Protein AF-A0A2G9MMT2-F1 (afdb_monomer_lite)

Secondary structure (DSSP, 8-state):
---HHHHHHHS-HHHHHHGGG--TT--HHHHHHHHT--HHHHHHHHHHHHHTTS------------------

Structure (mmCIF, N/CA/C/O backbone):
data_AF-A0A2G9MMT2-F1
#
_entry.id   AF-A0A2G9MMT2-F1
#
loop_
_atom_site.group_PDB
_atom_site.id
_atom_site.type_symbol
_atom_site.label_atom_id
_atom_site.label_alt_id
_atom_site.label_comp_id
_atom_site.label_asym_id
_atom_site.label_entity_id
_atom_site.label_seq_id
_atom_site.pdbx_PDB_ins_code
_atom_site.Cartn_x
_atom_site.Cartn_y
_atom_site.Cartn_z
_atom_site.occupancy
_atom_site.B_iso_or_equiv
_atom_site.auth_seq_id
_atom_site.auth_comp_id
_atom_site.auth_asym_id
_atom_site.auth_atom_id
_atom_site.pdbx_PDB_model_num
ATOM 1 N N . MET A 1 1 ? 16.335 -5.618 -25.280 1.00 38.59 1 MET A N 1
ATOM 2 C CA . MET A 1 1 ? 15.390 -6.479 -24.538 1.00 38.59 1 MET A CA 1
ATOM 3 C C . MET A 1 1 ? 15.290 -5.923 -23.137 1.00 38.59 1 MET A C 1
ATOM 5 O O . MET A 1 1 ? 16.278 -5.964 -22.421 1.00 38.59 1 MET A O 1
ATOM 9 N N . THR A 1 2 ? 14.163 -5.320 -22.780 1.00 40.12 2 THR A N 1
ATOM 10 C CA . THR A 1 2 ? 13.965 -4.736 -21.450 1.00 40.12 2 THR A CA 1
ATOM 11 C C . THR A 1 2 ? 13.785 -5.883 -20.457 1.00 40.12 2 THR A C 1
ATOM 13 O O . THR A 1 2 ? 12.794 -6.608 -20.526 1.00 40.12 2 THR A O 1
ATOM 16 N N . ASN A 1 3 ? 14.781 -6.127 -19.602 1.00 48.34 3 ASN A N 1
ATOM 17 C CA . ASN A 1 3 ? 14.746 -7.228 -18.643 1.00 48.34 3 ASN A CA 1
ATOM 18 C C . ASN A 1 3 ? 13.659 -6.962 -17.595 1.00 48.34 3 ASN A C 1
ATOM 20 O O . ASN A 1 3 ? 13.734 -5.988 -16.848 1.00 48.34 3 ASN A O 1
ATOM 24 N N . LEU A 1 4 ? 12.684 -7.867 -17.477 1.00 54.69 4 LEU A N 1
ATOM 25 C CA . LEU A 1 4 ? 11.662 -7.840 -16.419 1.00 54.69 4 LEU A CA 1
ATOM 26 C C . LEU A 1 4 ? 12.296 -7.754 -15.011 1.00 54.69 4 LEU A C 1
ATOM 28 O O . LEU A 1 4 ? 11.729 -7.173 -14.088 1.00 54.69 4 LEU A O 1
ATOM 32 N N . LEU A 1 5 ? 13.512 -8.298 -14.875 1.00 55.41 5 LEU A N 1
ATOM 33 C CA . LEU A 1 5 ? 14.344 -8.240 -13.675 1.00 55.41 5 LEU A CA 1
ATOM 34 C C . LEU A 1 5 ? 14.810 -6.819 -13.325 1.00 55.41 5 LEU A C 1
ATOM 36 O O . LEU A 1 5 ? 14.882 -6.506 -12.142 1.00 55.41 5 LEU A O 1
ATOM 40 N N . GLU A 1 6 ? 15.090 -5.952 -14.301 1.00 56.91 6 GLU A N 1
ATOM 41 C CA . GLU A 1 6 ? 15.517 -4.565 -14.045 1.00 56.91 6 GLU A CA 1
ATOM 42 C C . GLU A 1 6 ? 14.352 -3.688 -13.577 1.00 56.91 6 GLU A C 1
ATOM 44 O O . GLU A 1 6 ? 14.502 -2.885 -12.653 1.00 56.91 6 GLU A O 1
ATOM 49 N N . LEU A 1 7 ? 13.164 -3.890 -14.157 1.00 56.06 7 LEU A N 1
ATOM 50 C CA . LEU A 1 7 ? 11.934 -3.244 -13.695 1.00 56.06 7 LEU A CA 1
ATOM 51 C C . LEU A 1 7 ? 11.596 -3.689 -12.276 1.00 56.06 7 LEU A C 1
ATOM 53 O O . LEU A 1 7 ? 11.346 -2.853 -11.412 1.00 56.06 7 LEU A O 1
ATOM 57 N N . ALA A 1 8 ? 11.679 -4.995 -12.007 1.00 57.78 8 ALA A N 1
ATOM 58 C CA . ALA A 1 8 ? 11.503 -5.512 -10.663 1.00 57.78 8 ALA A CA 1
ATOM 59 C C . ALA A 1 8 ? 12.521 -4.874 -9.708 1.00 57.78 8 ALA A C 1
ATOM 61 O O . ALA A 1 8 ? 12.111 -4.355 -8.673 1.00 57.78 8 ALA A O 1
ATOM 62 N N . GLN A 1 9 ? 13.821 -4.863 -10.025 1.00 63.09 9 GLN A N 1
ATOM 63 C CA . GLN A 1 9 ? 14.883 -4.323 -9.156 1.00 63.09 9 GLN A CA 1
ATOM 64 C C . GLN A 1 9 ? 14.674 -2.857 -8.751 1.00 63.09 9 GLN A C 1
ATOM 66 O O . GLN A 1 9 ? 15.040 -2.490 -7.639 1.00 63.09 9 GLN A O 1
ATOM 71 N N . ASN A 1 10 ? 14.024 -2.054 -9.593 1.00 70.19 10 ASN A N 1
ATOM 72 C CA . ASN A 1 10 ? 13.689 -0.665 -9.280 1.00 70.19 10 ASN A CA 1
ATOM 73 C C . ASN A 1 10 ? 12.422 -0.496 -8.426 1.00 70.19 10 ASN A C 1
ATOM 75 O O . ASN A 1 10 ? 12.181 0.605 -7.923 1.00 70.19 10 ASN A O 1
ATOM 79 N N . LEU A 1 11 ? 11.605 -1.542 -8.272 1.00 75.00 11 LEU A N 1
ATOM 80 C CA . LEU A 1 11 ? 10.428 -1.540 -7.405 1.00 75.00 11 LEU A CA 1
ATOM 81 C C . LEU A 1 11 ? 10.787 -2.050 -6.008 1.00 75.00 11 LEU A C 1
ATOM 83 O O . LEU A 1 11 ? 11.332 -3.148 -5.843 1.00 75.00 11 LEU A O 1
ATOM 87 N N . HIS A 1 12 ? 10.398 -1.278 -4.997 1.00 81.56 12 HIS A N 1
ATOM 88 C CA . HIS A 1 12 ? 10.507 -1.654 -3.598 1.00 81.56 12 HIS A CA 1
ATOM 89 C C . HIS A 1 12 ? 9.703 -2.945 -3.333 1.00 81.56 12 HIS A C 1
ATOM 91 O O . HIS A 1 12 ? 8.648 -3.156 -3.941 1.00 81.56 12 HIS A O 1
ATOM 97 N N . PRO A 1 13 ? 10.135 -3.822 -2.408 1.00 85.62 13 PRO A N 1
ATOM 98 C CA . PRO A 1 13 ? 9.422 -5.064 -2.087 1.00 85.62 13 PRO A CA 1
ATOM 99 C C . PRO A 1 13 ? 7.938 -4.872 -1.736 1.00 85.62 13 PRO A C 1
ATOM 101 O O . PRO A 1 13 ? 7.129 -5.746 -2.036 1.00 85.62 13 PRO A O 1
ATOM 104 N N . LEU A 1 14 ? 7.573 -3.728 -1.147 1.00 85.88 14 LEU A N 1
ATOM 105 C CA . LEU A 1 14 ? 6.175 -3.389 -0.858 1.00 85.88 14 LEU A CA 1
ATOM 106 C C . LEU A 1 14 ? 5.378 -3.083 -2.133 1.00 85.88 14 LEU A C 1
ATOM 108 O O . LEU A 1 14 ? 4.261 -3.566 -2.272 1.00 85.88 14 LEU A O 1
ATOM 112 N N . GLU A 1 15 ? 5.967 -2.361 -3.092 1.00 84.06 15 GLU A N 1
ATOM 113 C CA . GLU A 1 15 ? 5.331 -2.086 -4.387 1.00 84.06 15 GLU A CA 1
ATOM 114 C C . GLU A 1 15 ? 5.032 -3.397 -5.112 1.00 84.06 15 GLU A C 1
ATOM 116 O O . GLU A 1 15 ? 3.905 -3.629 -5.533 1.00 84.06 15 GLU A O 1
ATOM 121 N N . ARG A 1 16 ? 6.004 -4.314 -5.177 1.00 86.25 16 ARG A N 1
ATOM 122 C CA . ARG A 1 16 ? 5.810 -5.609 -5.849 1.00 86.25 16 ARG A CA 1
ATOM 123 C C . ARG A 1 16 ? 4.706 -6.456 -5.221 1.00 86.25 16 ARG A C 1
ATOM 125 O O . ARG A 1 16 ? 4.023 -7.175 -5.942 1.00 86.25 16 ARG A O 1
ATOM 132 N N . LYS A 1 17 ? 4.550 -6.392 -3.896 1.00 86.38 17 LYS A N 1
ATOM 133 C CA . LYS A 1 17 ? 3.460 -7.076 -3.189 1.00 86.38 17 LYS A CA 1
ATOM 134 C C . LYS A 1 17 ? 2.111 -6.411 -3.438 1.00 86.38 17 LYS A C 1
ATOM 136 O O . LYS A 1 17 ? 1.117 -7.116 -3.489 1.00 86.38 17 LYS A O 1
ATOM 141 N N . LEU A 1 18 ? 2.073 -5.089 -3.601 1.00 88.75 18 LEU A N 1
ATOM 142 C CA . LEU A 1 18 ? 0.838 -4.328 -3.780 1.00 88.75 18 LEU A CA 1
ATOM 143 C C . LEU A 1 18 ? 0.307 -4.374 -5.223 1.00 88.75 18 LEU A C 1
ATOM 145 O O . LEU A 1 18 ? -0.891 -4.545 -5.429 1.00 88.75 18 LEU A O 1
ATOM 149 N N . VAL A 1 19 ? 1.198 -4.261 -6.216 1.00 86.44 19 VAL A N 1
ATOM 150 C CA . VAL A 1 19 ? 0.884 -4.207 -7.657 1.00 86.44 19 VAL A CA 1
ATOM 151 C C . VAL A 1 19 ? -0.128 -5.261 -8.135 1.00 86.44 19 VAL A C 1
ATOM 153 O O . VAL A 1 19 ? -1.071 -4.864 -8.816 1.00 86.44 19 VAL A O 1
ATOM 156 N N . PRO A 1 20 ? -0.023 -6.562 -7.795 1.00 88.69 20 PRO A N 1
ATOM 157 C CA . PRO A 1 20 ? -0.976 -7.566 -8.279 1.00 88.69 20 PRO A CA 1
ATOM 158 C C . PRO A 1 20 ? -2.404 -7.395 -7.741 1.00 88.69 20 PRO A C 1
ATOM 160 O O . PRO A 1 20 ? -3.330 -7.995 -8.282 1.00 88.69 20 PRO A O 1
ATOM 163 N N . PHE A 1 21 ? -2.597 -6.603 -6.686 1.00 89.31 21 PHE A N 1
ATOM 164 C CA . PHE A 1 21 ? -3.908 -6.358 -6.088 1.00 89.31 21 PHE A CA 1
ATOM 165 C C . PHE A 1 21 ? -4.526 -5.026 -6.523 1.00 89.31 21 PHE A C 1
ATOM 167 O O . PHE A 1 21 ? -5.700 -4.792 -6.236 1.00 89.31 21 PHE A O 1
ATOM 174 N N . LEU A 1 22 ? -3.772 -4.165 -7.218 1.00 86.06 22 LEU A N 1
ATOM 175 C CA . LEU A 1 22 ? -4.281 -2.899 -7.739 1.00 86.06 22 LEU A CA 1
ATOM 176 C C . LEU A 1 22 ? -5.329 -3.161 -8.830 1.00 86.06 22 LEU A C 1
ATOM 178 O O . LEU A 1 22 ? -5.054 -3.800 -9.844 1.00 86.06 22 LEU A O 1
ATOM 182 N N . LYS A 1 23 ? -6.532 -2.630 -8.617 1.00 85.81 23 LYS A N 1
ATOM 183 C CA . LYS A 1 23 ? -7.637 -2.574 -9.583 1.00 85.81 23 LYS A CA 1
ATOM 184 C C . LYS A 1 23 ? -8.250 -1.174 -9.533 1.00 85.81 23 LYS A C 1
ATOM 186 O O . LYS A 1 23 ? -8.111 -0.475 -8.529 1.00 85.81 23 LYS A O 1
ATOM 191 N N . GLU A 1 24 ? -8.930 -0.773 -10.597 1.00 82.31 24 GLU A N 1
ATOM 192 C CA . GLU A 1 24 ? -9.644 0.505 -10.626 1.00 82.31 24 GLU A CA 1
ATOM 193 C C . GLU A 1 24 ? -10.689 0.569 -9.496 1.00 82.31 24 GLU A C 1
ATOM 195 O O . GLU A 1 24 ? -11.396 -0.407 -9.237 1.00 82.31 24 GLU A O 1
ATOM 200 N N . GLY A 1 25 ? -10.729 1.694 -8.773 1.00 81.31 25 GLY A N 1
ATOM 201 C CA . GLY A 1 25 ? -11.652 1.909 -7.654 1.00 81.31 25 GLY A CA 1
ATOM 202 C C . GLY A 1 25 ? -11.382 1.077 -6.393 1.00 81.31 25 GLY A C 1
ATOM 203 O O . GLY A 1 25 ? -12.259 0.997 -5.536 1.00 81.31 25 GLY A O 1
ATOM 204 N N . ILE A 1 26 ? -10.212 0.435 -6.252 1.00 86.69 26 ILE A N 1
ATOM 205 C CA . ILE A 1 26 ? -9.881 -0.288 -5.015 1.00 86.69 26 ILE A CA 1
ATOM 206 C C . ILE A 1 26 ? -9.658 0.674 -3.845 1.00 86.69 26 ILE A C 1
ATOM 208 O O . ILE A 1 26 ? -8.885 1.627 -3.934 1.00 86.69 26 ILE A O 1
ATOM 212 N N . SER A 1 27 ? -10.305 0.383 -2.721 1.00 86.56 27 SER A N 1
ATOM 213 C CA . SER A 1 27 ? -10.092 1.114 -1.471 1.00 86.56 27 SER A CA 1
ATOM 214 C C . SER A 1 27 ? -8.780 0.704 -0.801 1.00 86.56 27 SER A C 1
ATOM 216 O O . SER A 1 27 ? -8.355 -0.447 -0.906 1.00 86.56 27 SER A O 1
ATOM 218 N N . ILE A 1 28 ? -8.180 1.612 -0.022 1.00 85.62 28 ILE A N 1
ATOM 219 C CA . ILE A 1 28 ? -6.983 1.311 0.785 1.00 85.62 28 ILE A CA 1
ATOM 220 C C . ILE A 1 28 ? -7.246 0.107 1.699 1.00 85.62 28 ILE A C 1
ATOM 222 O O . ILE A 1 28 ? -6.446 -0.816 1.701 1.00 85.62 28 ILE A O 1
ATOM 226 N N . SER A 1 29 ? -8.404 0.046 2.367 1.00 86.31 29 SER A N 1
ATOM 227 C CA . SER A 1 29 ? -8.759 -1.090 3.233 1.00 86.31 29 SER A CA 1
ATOM 228 C C . SER A 1 29 ? -8.808 -2.428 2.480 1.00 86.31 29 SER A C 1
ATOM 230 O O . SER A 1 29 ? -8.259 -3.416 2.961 1.00 86.31 29 SER A O 1
ATOM 232 N N . GLU A 1 30 ? -9.387 -2.462 1.269 1.00 88.81 30 GLU A N 1
ATOM 233 C CA . GLU A 1 30 ? -9.390 -3.677 0.434 1.00 88.81 30 GLU A CA 1
ATOM 234 C C . GLU A 1 30 ? -7.962 -4.080 0.028 1.00 88.81 30 GLU A C 1
ATOM 236 O O . GLU A 1 30 ? -7.641 -5.268 -0.036 1.00 88.81 30 GLU A O 1
ATOM 241 N N . LEU A 1 31 ? -7.093 -3.103 -0.260 1.00 89.69 31 LEU A N 1
ATOM 2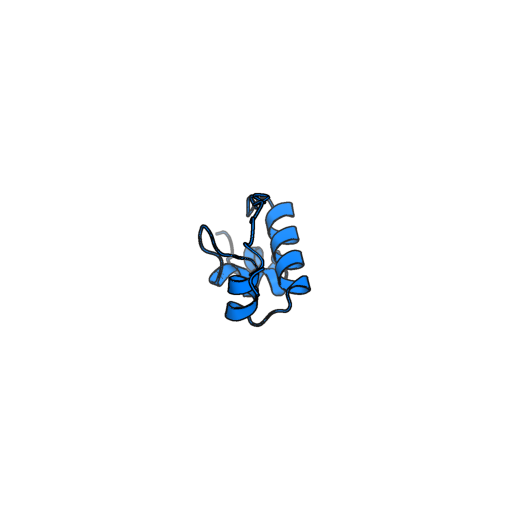42 C CA . LEU A 1 31 ? -5.681 -3.353 -0.552 1.00 89.69 31 LEU A CA 1
ATOM 243 C C . LEU A 1 31 ? -4.961 -3.941 0.657 1.00 89.69 31 LEU A C 1
ATOM 245 O O . LEU A 1 31 ? -4.214 -4.905 0.494 1.00 89.69 31 LEU A O 1
ATOM 249 N N . THR A 1 32 ? -5.183 -3.388 1.847 1.00 90.38 32 THR A N 1
ATOM 250 C CA . THR A 1 32 ? -4.603 -3.855 3.110 1.00 90.38 32 THR A CA 1
ATOM 251 C C . THR A 1 32 ? -4.973 -5.318 3.362 1.00 90.38 32 THR A C 1
ATOM 253 O O . THR A 1 32 ? -4.085 -6.147 3.570 1.00 90.38 32 THR A O 1
ATOM 256 N N . GLU A 1 33 ? -6.254 -5.670 3.217 1.00 91.50 33 GLU A N 1
ATOM 257 C CA . GLU A 1 33 ? -6.737 -7.047 3.384 1.00 91.50 33 GLU A CA 1
ATOM 258 C C . GLU A 1 33 ? -6.158 -8.011 2.340 1.00 91.50 33 GLU A C 1
ATOM 260 O O . GLU A 1 33 ? -5.679 -9.089 2.690 1.00 91.50 33 GLU A O 1
ATOM 265 N N . LYS A 1 34 ? -6.148 -7.635 1.055 1.00 90.69 34 LYS A N 1
ATOM 266 C CA . LYS A 1 34 ? -5.676 -8.526 -0.021 1.00 90.69 34 LYS A CA 1
ATOM 267 C C . LYS A 1 34 ? -4.165 -8.710 -0.048 1.00 90.69 34 LYS A C 1
ATOM 269 O O . LYS A 1 34 ? -3.686 -9.796 -0.362 1.00 90.69 34 LYS A O 1
ATOM 274 N N . SER A 1 35 ? -3.416 -7.653 0.250 1.00 87.81 35 SER A N 1
ATOM 275 C CA . SER A 1 35 ? -1.951 -7.684 0.237 1.00 87.81 35 SER A CA 1
ATOM 276 C C . SER A 1 35 ? -1.346 -8.211 1.538 1.00 87.81 35 SER A C 1
ATOM 278 O O . SER A 1 35 ? -0.148 -8.507 1.570 1.00 87.81 35 SER A O 1
ATOM 280 N N . ASN A 1 36 ? -2.161 -8.356 2.593 1.00 91.50 36 ASN A N 1
ATOM 281 C CA . ASN A 1 36 ? -1.728 -8.734 3.938 1.00 91.50 36 ASN A CA 1
ATOM 282 C C . ASN A 1 36 ? -0.584 -7.824 4.446 1.00 91.50 36 ASN A C 1
ATOM 284 O O . ASN A 1 36 ? 0.362 -8.272 5.103 1.00 91.50 36 ASN A O 1
ATOM 288 N N . LEU A 1 37 ? -0.649 -6.543 4.079 1.00 89.75 37 LEU A N 1
ATOM 289 C CA . LEU A 1 37 ? 0.246 -5.474 4.518 1.00 89.75 37 LEU A CA 1
ATOM 290 C C . LEU A 1 37 ? -0.468 -4.622 5.567 1.00 89.75 37 LEU A C 1
ATOM 292 O O . LEU A 1 37 ? -1.685 -4.675 5.686 1.00 89.75 37 LEU A O 1
ATOM 296 N N . LYS A 1 38 ? 0.268 -3.813 6.329 1.00 91.94 38 LYS A N 1
ATOM 297 C CA . LYS A 1 38 ? -0.341 -2.794 7.198 1.00 91.94 38 LYS A CA 1
ATOM 298 C C . LYS A 1 38 ? -0.775 -1.578 6.379 1.00 91.94 38 LYS A C 1
ATOM 300 O O . LYS A 1 38 ? -0.126 -1.263 5.384 1.00 91.94 38 LYS A O 1
ATOM 305 N N . ASP A 1 39 ? -1.762 -0.814 6.850 1.00 88.75 39 ASP A N 1
ATOM 306 C CA . ASP A 1 39 ? -2.186 0.442 6.201 1.00 88.75 39 ASP A CA 1
ATOM 307 C C . ASP A 1 39 ? -1.013 1.377 5.895 1.00 88.75 39 ASP A C 1
ATOM 309 O O . ASP A 1 39 ? -0.890 1.896 4.789 1.00 88.75 39 ASP A O 1
ATOM 313 N N . VAL A 1 40 ? -0.080 1.529 6.841 1.00 90.19 40 VAL A N 1
ATOM 314 C CA . VAL A 1 40 ? 1.120 2.358 6.643 1.00 90.19 40 VAL A CA 1
ATOM 315 C C . VAL A 1 40 ? 2.023 1.839 5.520 1.00 90.19 40 VAL A C 1
AT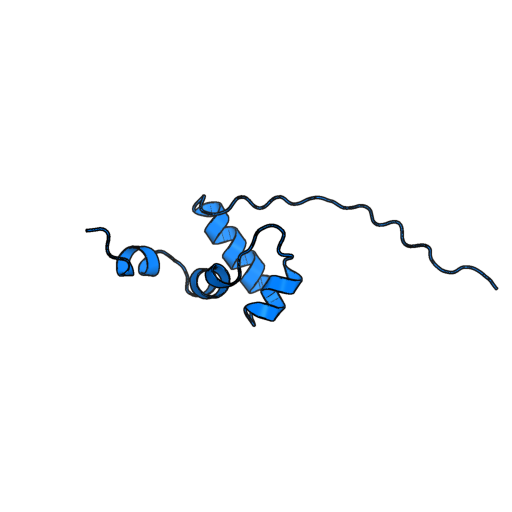OM 317 O O . VAL A 1 40 ? 2.630 2.632 4.806 1.00 90.19 40 VAL A O 1
ATOM 320 N N . GLU A 1 41 ? 2.106 0.521 5.333 1.00 91.12 41 GLU A N 1
ATOM 321 C CA . GLU A 1 41 ? 2.893 -0.105 4.268 1.00 91.12 41 GLU A CA 1
ATOM 322 C C . GLU A 1 41 ? 2.203 0.048 2.911 1.00 91.12 41 GLU A C 1
ATOM 324 O O . GLU A 1 41 ? 2.873 0.343 1.920 1.00 91.12 41 GLU A O 1
ATOM 329 N N . VAL A 1 42 ? 0.873 -0.087 2.875 1.00 91.19 42 VAL A N 1
ATOM 330 C CA . VAL A 1 42 ? 0.045 0.149 1.683 1.00 91.19 42 VAL A CA 1
ATOM 331 C C . VAL A 1 42 ? 0.169 1.598 1.231 1.00 91.19 42 VAL A C 1
ATOM 333 O O . VAL A 1 42 ? 0.539 1.851 0.086 1.00 91.19 42 VAL A O 1
ATOM 336 N N . VAL A 1 43 ? -0.049 2.558 2.133 1.00 89.19 43 VAL A N 1
ATOM 337 C CA . VAL A 1 43 ? 0.082 3.992 1.838 1.00 89.19 43 VAL A CA 1
ATOM 338 C C . VAL A 1 43 ? 1.494 4.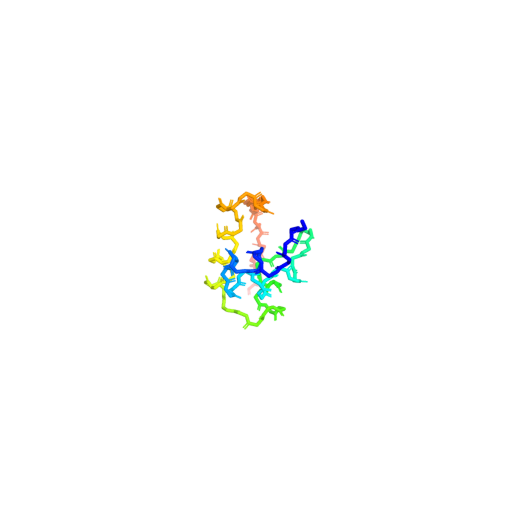320 1.356 1.00 89.19 43 VAL A C 1
ATOM 340 O O . VAL A 1 43 ? 1.661 5.081 0.404 1.00 89.19 43 VAL A O 1
ATOM 343 N N . ARG A 1 44 ? 2.530 3.713 1.949 1.00 89.88 44 ARG A N 1
ATOM 344 C CA . ARG A 1 44 ? 3.917 3.935 1.524 1.00 89.88 44 ARG A CA 1
ATOM 345 C C . ARG A 1 44 ? 4.200 3.377 0.130 1.00 89.88 44 ARG A C 1
ATOM 347 O O . ARG A 1 44 ? 4.845 4.051 -0.671 1.00 89.88 44 ARG A O 1
ATOM 354 N N . ALA A 1 45 ? 3.703 2.180 -0.170 1.00 89.88 45 ALA A N 1
ATOM 355 C CA . ALA A 1 45 ? 3.814 1.574 -1.492 1.00 89.88 45 ALA A CA 1
ATOM 356 C C . ALA A 1 45 ? 3.089 2.408 -2.557 1.00 89.88 45 ALA A C 1
ATOM 358 O O . ALA A 1 45 ? 3.661 2.686 -3.610 1.00 89.88 45 ALA A O 1
ATOM 359 N N . LEU A 1 46 ? 1.877 2.878 -2.253 1.00 87.94 46 LEU A N 1
ATOM 360 C CA . LEU A 1 46 ? 1.117 3.790 -3.104 1.00 87.94 46 LEU A CA 1
ATOM 361 C C . LEU A 1 46 ? 1.879 5.105 -3.342 1.00 87.94 46 LEU A C 1
ATOM 363 O O . LEU A 1 46 ? 2.023 5.529 -4.485 1.00 87.94 46 LEU A O 1
ATOM 367 N N . GLN A 1 47 ? 2.457 5.711 -2.302 1.00 87.06 47 GLN A N 1
ATOM 368 C CA . GLN A 1 47 ? 3.293 6.907 -2.453 1.00 87.06 47 GLN A CA 1
ATOM 369 C C . GLN A 1 47 ? 4.501 6.670 -3.367 1.00 87.06 47 GLN A C 1
ATOM 371 O O . GLN A 1 47 ? 4.841 7.541 -4.164 1.00 87.06 47 GLN A O 1
ATOM 376 N N . TRP A 1 48 ? 5.182 5.526 -3.275 1.00 88.62 48 TRP A N 1
ATOM 377 C CA . TRP A 1 48 ? 6.315 5.231 -4.162 1.00 88.62 48 TRP A CA 1
ATOM 378 C C . TRP A 1 48 ? 5.890 5.038 -5.615 1.00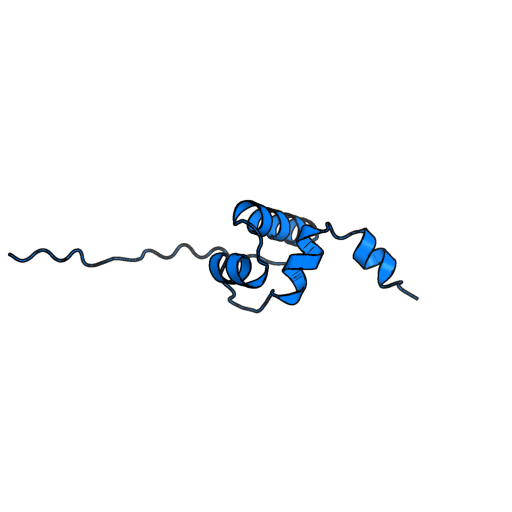 88.62 48 TRP A C 1
ATOM 380 O O . TRP A 1 48 ? 6.527 5.609 -6.501 1.00 88.62 48 TRP A O 1
ATOM 390 N N . LEU A 1 49 ? 4.787 4.329 -5.854 1.00 86.12 49 LEU A N 1
ATOM 391 C CA . LEU A 1 49 ? 4.211 4.175 -7.190 1.00 86.12 49 LEU A CA 1
ATOM 392 C C . LEU A 1 49 ? 3.782 5.526 -7.781 1.00 86.12 49 LEU A C 1
ATOM 394 O O . LEU A 1 49 ? 4.051 5.798 -8.951 1.00 86.12 49 LEU A O 1
ATOM 398 N N . GLN A 1 50 ? 3.189 6.404 -6.967 1.00 85.19 50 GLN A N 1
ATOM 399 C CA . GLN A 1 50 ? 2.822 7.760 -7.375 1.00 85.19 50 GLN A CA 1
ATOM 400 C C . GLN A 1 50 ? 4.060 8.617 -7.683 1.00 85.19 50 GLN A C 1
ATOM 402 O O . GLN A 1 50 ? 4.108 9.274 -8.719 1.00 85.19 50 GLN A O 1
ATOM 407 N N . ASN A 1 51 ? 5.099 8.572 -6.840 1.00 85.94 51 ASN A N 1
ATOM 408 C CA . ASN A 1 51 ? 6.366 9.280 -7.084 1.00 85.94 51 ASN A CA 1
ATOM 409 C C . ASN A 1 51 ? 7.043 8.821 -8.385 1.00 85.94 51 ASN A C 1
ATOM 411 O O . ASN A 1 51 ? 7.672 9.616 -9.080 1.00 85.94 51 ASN A O 1
ATOM 415 N N . LYS A 1 52 ? 6.883 7.544 -8.746 1.00 83.38 52 LYS A N 1
ATOM 416 C CA . LYS A 1 52 ? 7.352 6.972 -10.014 1.00 83.38 52 LYS A CA 1
ATOM 417 C C . LYS A 1 52 ? 6.428 7.271 -11.202 1.00 83.38 52 LYS A C 1
ATOM 419 O O . LYS A 1 52 ? 6.693 6.772 -12.289 1.00 83.38 52 LYS A O 1
ATOM 424 N N . ASN A 1 53 ? 5.365 8.062 -11.016 1.00 79.25 53 ASN A N 1
ATOM 425 C CA . ASN A 1 53 ? 4.334 8.338 -12.025 1.00 79.25 53 ASN A CA 1
ATOM 426 C C . ASN A 1 53 ? 3.671 7.063 -12.598 1.00 79.25 53 ASN A C 1
ATOM 428 O O . ASN A 1 53 ? 3.137 7.076 -13.702 1.00 79.25 53 ASN A O 1
ATOM 432 N N . ALA A 1 54 ? 3.682 5.951 -11.852 1.00 78.75 54 ALA A N 1
ATOM 433 C CA . ALA A 1 54 ? 3.075 4.682 -12.267 1.00 78.75 54 ALA A CA 1
ATOM 434 C C . ALA A 1 54 ? 1.578 4.584 -11.910 1.00 78.75 54 ALA A C 1
ATOM 436 O O . ALA A 1 54 ? 0.892 3.656 -12.331 1.00 78.75 54 ALA A O 1
ATOM 437 N N . LEU A 1 55 ? 1.089 5.517 -11.093 1.00 78.12 55 LEU A N 1
ATOM 438 C CA . LEU A 1 55 ? -0.208 5.492 -10.429 1.00 78.12 55 LEU A CA 1
ATOM 439 C C . LEU A 1 55 ? -0.674 6.935 -10.231 1.00 78.12 55 LEU A C 1
ATOM 441 O O . LEU A 1 55 ? 0.077 7.755 -9.704 1.00 78.12 55 LEU A O 1
ATOM 445 N N . ASN A 1 56 ? -1.928 7.215 -10.576 1.00 75.06 56 ASN A N 1
ATOM 446 C CA . ASN A 1 56 ? -2.593 8.457 -10.204 1.00 75.06 56 ASN A CA 1
ATOM 447 C C . ASN A 1 56 ? -3.633 8.154 -9.122 1.00 75.06 56 ASN A C 1
ATOM 449 O O . ASN A 1 56 ? -4.696 7.610 -9.418 1.00 75.06 56 ASN A O 1
ATOM 453 N N . ILE A 1 57 ? -3.317 8.487 -7.871 1.00 74.94 57 ILE A N 1
ATOM 454 C CA . ILE A 1 57 ? -4.244 8.330 -6.749 1.00 74.94 57 ILE A CA 1
ATOM 455 C C . ILE A 1 57 ? -5.200 9.517 -6.767 1.00 74.94 57 ILE A C 1
ATOM 457 O O . ILE A 1 57 ? -4.766 10.660 -6.636 1.00 74.94 57 ILE A O 1
ATOM 461 N N . GLN A 1 58 ? -6.491 9.250 -6.940 1.00 70.19 58 GLN A N 1
ATOM 462 C CA . GLN A 1 58 ? -7.526 10.256 -6.732 1.00 70.19 58 GLN A CA 1
ATOM 463 C C . GLN A 1 58 ? -8.055 10.101 -5.310 1.00 70.19 58 GLN A C 1
ATOM 465 O O . GLN A 1 58 ? -8.585 9.051 -4.953 1.00 70.19 58 GLN A O 1
ATOM 470 N N . THR A 1 59 ? -7.867 11.134 -4.496 1.00 68.94 59 THR A N 1
ATOM 471 C CA . THR A 1 59 ? -8.455 11.202 -3.160 1.00 68.94 59 THR A CA 1
ATOM 472 C C . THR A 1 59 ? -9.726 12.023 -3.270 1.00 68.94 59 THR A C 1
ATOM 474 O O . THR A 1 59 ? -9.663 13.236 -3.453 1.00 68.94 59 THR A O 1
ATOM 477 N N . GLU A 1 60 ? -10.875 11.360 -3.201 1.00 67.31 60 GLU A N 1
ATOM 478 C CA . GLU A 1 60 ? -12.170 12.030 -3.134 1.00 67.31 60 GLU A CA 1
ATOM 479 C C . GLU A 1 60 ? -12.592 12.144 -1.667 1.00 67.31 60 GLU A C 1
ATOM 481 O O . GLU A 1 60 ? -12.790 11.138 -0.981 1.00 67.31 60 GLU A O 1
ATOM 486 N N . GLU A 1 61 ? -12.710 13.373 -1.169 1.00 64.75 61 GLU A N 1
ATOM 487 C CA . GLU A 1 61 ? -13.251 13.642 0.161 1.00 64.75 61 GLU A CA 1
ATOM 488 C C . GLU A 1 61 ? -14.771 13.442 0.110 1.00 64.75 61 GLU A C 1
A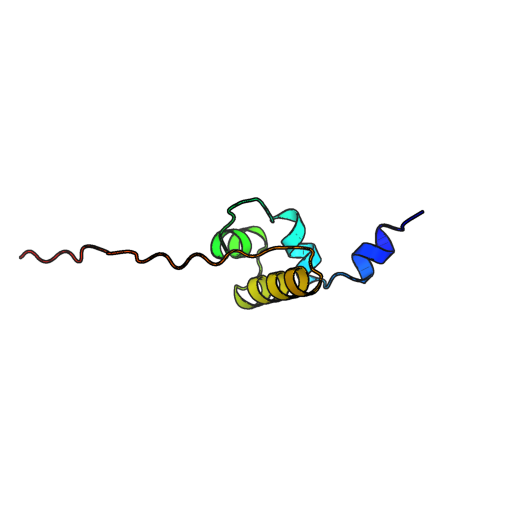TOM 490 O O . GLU A 1 61 ? -15.493 14.206 -0.529 1.00 64.75 61 GLU A O 1
ATOM 495 N N . LYS A 1 62 ? -15.268 12.371 0.736 1.00 65.38 62 LYS A N 1
ATOM 496 C CA . LYS A 1 62 ? -16.706 12.090 0.825 1.00 65.38 62 LYS A CA 1
ATOM 497 C C . LYS A 1 62 ? -17.229 12.514 2.192 1.00 65.38 62 LYS A C 1
ATOM 499 O O . LYS A 1 62 ? -16.898 11.892 3.199 1.00 65.38 62 LYS A O 1
ATOM 504 N N . GLU A 1 63 ? -18.085 13.530 2.221 1.00 55.19 63 GLU A N 1
ATOM 505 C CA . GLU A 1 63 ? -18.879 13.863 3.405 1.00 55.19 63 GLU A CA 1
ATOM 506 C C . GLU A 1 63 ? -19.988 12.818 3.576 1.00 55.19 63 GLU A 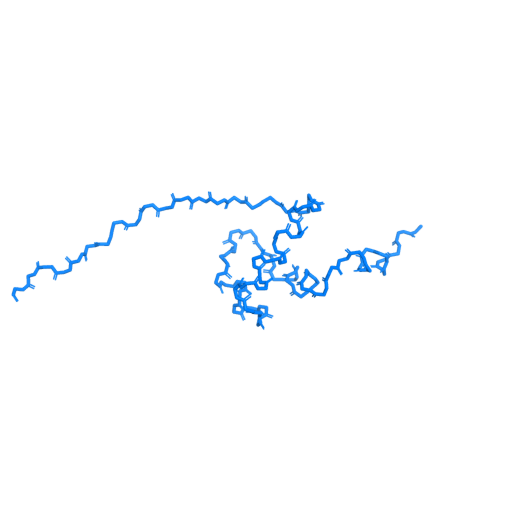C 1
ATOM 508 O O . GLU A 1 63 ? -20.922 12.730 2.777 1.00 55.19 63 GLU A O 1
ATOM 513 N N . ILE A 1 64 ? -19.870 11.982 4.608 1.00 71.06 64 ILE A N 1
ATOM 514 C CA . ILE A 1 64 ? -20.875 10.969 4.936 1.00 71.06 64 ILE A CA 1
ATOM 515 C C . ILE A 1 64 ? -21.699 11.486 6.116 1.00 71.06 64 ILE A C 1
ATOM 517 O O . ILE A 1 64 ? -21.263 11.422 7.263 1.00 71.06 64 ILE A O 1
ATOM 521 N N . ALA A 1 65 ? -22.910 11.976 5.844 1.00 62.56 65 ALA A N 1
ATOM 522 C CA . ALA A 1 65 ? -23.887 12.269 6.888 1.00 62.56 65 ALA A CA 1
ATOM 523 C C . ALA A 1 65 ? -24.470 10.946 7.408 1.00 62.56 65 ALA A C 1
ATOM 525 O O . ALA A 1 65 ? -25.297 10.310 6.753 1.00 62.56 65 ALA A O 1
ATOM 526 N N . THR A 1 66 ? -24.011 10.501 8.575 1.00 62.66 66 THR A N 1
ATOM 527 C CA . THR A 1 66 ? -24.603 9.361 9.280 1.00 62.66 66 THR A CA 1
ATOM 528 C C . THR A 1 66 ? -25.709 9.869 10.197 1.00 62.66 66 THR A C 1
ATOM 530 O O . THR A 1 66 ? -25.490 10.741 11.033 1.00 62.66 66 THR A O 1
ATOM 533 N N . LEU A 1 67 ? -26.924 9.348 10.008 1.00 73.44 67 LEU A N 1
ATOM 534 C CA . LEU A 1 67 ? -28.051 9.606 10.901 1.00 73.44 67 LEU A CA 1
ATOM 535 C C . LEU A 1 67 ? -27.784 8.887 12.226 1.00 73.44 67 LEU A C 1
ATOM 537 O O . LEU A 1 67 ? -27.940 7.668 12.318 1.00 73.44 67 LEU A O 1
ATOM 541 N N . GLU A 1 68 ? -27.365 9.636 13.241 1.00 63.78 68 GLU A N 1
ATOM 542 C CA . GLU A 1 68 ? -27.331 9.131 14.608 1.00 63.78 68 GLU A CA 1
ATOM 543 C C . GLU A 1 68 ? -28.779 8.926 15.079 1.00 63.78 68 GLU A C 1
ATOM 545 O O . GLU A 1 68 ? -29.649 9.783 14.898 1.00 63.78 68 GLU A O 1
ATOM 550 N N . LYS A 1 69 ? -29.071 7.731 15.592 1.00 61.47 69 LYS A N 1
ATOM 551 C CA . LYS A 1 69 ? -30.422 7.323 15.972 1.00 61.47 69 LYS A CA 1
ATOM 552 C C . LYS A 1 69 ? -30.807 8.029 17.274 1.00 61.47 69 LYS A C 1
ATOM 554 O O . LYS A 1 69 ? -30.581 7.486 18.349 1.00 61.47 69 LYS A O 1
ATOM 559 N N . THR A 1 70 ? -31.396 9.217 17.182 1.00 65.25 70 THR A N 1
ATOM 560 C CA . THR A 1 70 ? -32.065 9.854 18.325 1.00 65.25 70 THR A CA 1
ATOM 561 C C . THR A 1 70 ? -33.558 9.538 18.289 1.00 65.25 70 THR A C 1
ATOM 563 O O . THR A 1 70 ? -34.275 9.990 17.398 1.00 65.25 70 THR A O 1
ATOM 566 N N . GLY A 1 71 ? -34.001 8.756 19.272 1.00 58.56 71 GLY A N 1
ATOM 567 C CA . GLY A 1 71 ? -35.392 8.402 19.577 1.00 58.56 71 GLY A CA 1
ATOM 568 C C . GLY A 1 71 ? -35.394 7.034 20.267 1.00 58.56 71 GLY A C 1
ATOM 569 O O . GLY A 1 71 ? -35.059 6.047 19.615 1.00 58.56 71 GLY A O 1
ATOM 570 N N . GLU A 1 72 ? -35.638 6.884 21.570 1.00 50.59 72 GLU A N 1
ATOM 571 C CA . GLU A 1 72 ? -36.294 7.709 22.605 1.00 50.59 72 GLU A CA 1
ATOM 572 C C . GLU A 1 72 ? -35.608 7.495 23.968 1.00 50.59 72 GLU A C 1
ATOM 574 O O . GLU A 1 72 ? -35.017 6.404 24.160 1.00 50.59 72 GLU A O 1
#

Sequence (72 aa):
MTNLLELAQNLHPLERKLVPFLKEGISISELTEKSNLKDVEVVRALQWLQNKNALNIQTEEKEIATLEKTGE

Foldseek 3Di:
DPDPVVVVVPQDPLLVLQVVVDDPPDDLVNSCVNSVHDSVSSVVSQVVCVVVVNDDDDDDDDDDDDDDDDDD

pLDDT: mean 77.13, std 13.94, range [38.59, 91.94]

Radius of gyration: 16.93 Å; chains: 1; bounding box: 52×23×47 Å